Protein AF-A0AAV6YI35-F1 (afdb_monomer_lite)

Organism: Engystomops pustulosus (NCBI:txid76066)

pLDDT: mean 77.16, std 18.52, range [27.95, 93.75]

InterPro domains:
  IPR001627 Sema domain [PS51004] (1-128)
  IPR015943 WD40/YVTN repeat-like-containing domain superfamily [G3DSA:2.130.10.10] (1-123)
  IPR027231 Semaphorin [PTHR11036] (5-113)
  IPR036352 Sema domain superfamily [SSF101912] (5-126)

Radius of gyration: 16.07 Å; chains: 1; bounding box: 45×39×37 Å

Structure (mmCIF, N/CA/C/O backbone):
data_AF-A0AAV6YI35-F1
#
_entry.id   AF-A0AAV6YI35-F1
#
loop_
_atom_site.group_PDB
_atom_site.id
_atom_site.type_symbol
_atom_site.label_atom_id
_atom_site.label_alt_id
_atom_site.label_comp_id
_atom_site.label_asym_id
_atom_site.label_entity_id
_atom_site.label_seq_id
_atom_site.pdbx_PDB_ins_code
_atom_site.Cartn_x
_atom_site.Cartn_y
_atom_site.Cartn_z
_atom_site.occupancy
_atom_site.B_iso_or_equiv
_atom_site.auth_seq_id
_atom_site.auth_comp_id
_atom_site.auth_asym_id
_atom_site.auth_atom_id
_atom_site.pdbx_PDB_model_num
ATOM 1 N N . GLU A 1 1 ? -26.681 13.145 -10.074 1.00 47.66 1 GLU A N 1
ATOM 2 C CA . GLU A 1 1 ? -27.644 12.984 -8.963 1.00 47.66 1 GLU A CA 1
ATOM 3 C C . GLU A 1 1 ? -27.058 13.318 -7.586 1.00 47.66 1 GLU A C 1
ATOM 5 O O . GLU A 1 1 ? -27.588 14.221 -6.963 1.00 47.66 1 GLU A O 1
ATOM 10 N N . LEU A 1 2 ? -25.918 12.768 -7.139 1.00 45.16 2 LEU A N 1
ATOM 11 C CA . LEU A 1 2 ? -25.333 13.147 -5.827 1.00 45.16 2 LEU A CA 1
ATOM 12 C C . LEU A 1 2 ? -24.703 14.561 -5.774 1.00 45.16 2 LEU A C 1
ATOM 14 O O . LEU A 1 2 ? -24.866 15.277 -4.792 1.00 45.16 2 LEU A O 1
ATOM 18 N N . LYS A 1 3 ? -24.050 15.017 -6.857 1.00 49.91 3 LYS A N 1
ATOM 19 C CA . LYS A 1 3 ? -23.500 16.391 -6.966 1.00 49.91 3 LYS A CA 1
ATOM 20 C C . LYS A 1 3 ? -24.573 17.488 -6.918 1.00 49.91 3 LYS A C 1
ATOM 22 O O . LYS A 1 3 ? -24.289 18.594 -6.486 1.00 49.91 3 LYS A O 1
ATOM 27 N N . ALA A 1 4 ? -25.786 17.185 -7.382 1.00 54.84 4 ALA A N 1
ATOM 28 C CA . ALA A 1 4 ? -26.885 18.149 -7.468 1.00 54.84 4 ALA A CA 1
ATOM 29 C C . ALA A 1 4 ? -27.579 18.374 -6.113 1.00 54.84 4 ALA A C 1
ATOM 31 O O . ALA A 1 4 ? -28.207 19.403 -5.906 1.00 54.84 4 ALA A O 1
ATOM 32 N N . SER A 1 5 ? -27.434 17.423 -5.186 1.00 63.03 5 SER A N 1
ATOM 33 C CA . SER A 1 5 ? -28.026 17.475 -3.848 1.00 63.03 5 SER A CA 1
ATOM 34 C C . SER A 1 5 ? -27.147 18.206 -2.821 1.00 63.03 5 SER A C 1
ATOM 36 O O . SER A 1 5 ? -27.578 18.349 -1.681 1.00 63.03 5 SER A O 1
ATOM 38 N N . ASN A 1 6 ? -25.923 18.627 -3.177 1.00 55.12 6 ASN A N 1
ATOM 39 C CA . ASN A 1 6 ? -24.928 19.193 -2.247 1.00 55.12 6 ASN A CA 1
ATOM 40 C C . ASN A 1 6 ? -24.597 18.301 -1.030 1.00 55.12 6 ASN A C 1
ATOM 42 O O . ASN A 1 6 ? -24.024 18.756 -0.048 1.00 55.12 6 ASN A O 1
ATOM 46 N N . THR A 1 7 ? -24.934 17.015 -1.102 1.00 57.53 7 THR A N 1
ATOM 47 C CA . THR A 1 7 ? -24.689 16.011 -0.057 1.00 57.53 7 THR A CA 1
ATOM 48 C C . THR A 1 7 ? -23.345 15.302 -0.224 1.00 57.53 7 THR A C 1
ATOM 50 O O . THR A 1 7 ? -22.991 14.454 0.588 1.00 57.53 7 THR A O 1
ATOM 53 N N . ALA A 1 8 ? -22.582 15.643 -1.268 1.00 56.84 8 ALA A N 1
ATOM 54 C CA . ALA A 1 8 ? -21.278 15.065 -1.564 1.00 56.84 8 ALA A CA 1
ATOM 55 C C . ALA A 1 8 ? -20.184 16.142 -1.524 1.00 56.84 8 ALA A C 1
ATOM 57 O O . ALA A 1 8 ? -20.191 17.072 -2.332 1.00 56.84 8 ALA A O 1
ATOM 58 N N . HIS A 1 9 ? -19.215 15.974 -0.623 1.00 58.75 9 HIS A N 1
ATOM 59 C CA . HIS A 1 9 ? -17.989 16.768 -0.575 1.00 58.75 9 HIS A CA 1
ATOM 60 C C . HIS A 1 9 ? -16.841 15.996 -1.236 1.00 58.75 9 HIS A C 1
ATOM 62 O O . HIS A 1 9 ? -16.641 14.813 -0.969 1.00 58.75 9 HIS A O 1
ATOM 68 N N . PHE A 1 10 ? -16.093 16.660 -2.121 1.00 60.25 10 PHE A N 1
ATOM 69 C CA . PHE A 1 10 ? -14.934 16.069 -2.790 1.00 60.25 10 PHE A CA 1
ATOM 70 C C . PHE A 1 10 ? -13.677 16.331 -1.969 1.00 60.25 10 PHE A C 1
ATOM 72 O O . PHE A 1 10 ? -13.320 17.486 -1.748 1.00 60.25 10 PHE A O 1
ATOM 79 N N . LEU A 1 11 ? -12.982 15.264 -1.579 1.00 59.97 11 LEU A N 1
ATOM 80 C CA . LEU A 1 11 ? -11.620 15.365 -1.073 1.00 59.97 11 LEU A CA 1
ATOM 81 C C . LEU A 1 11 ? -10.638 15.057 -2.194 1.00 59.97 11 LEU A C 1
ATOM 83 O O . LEU A 1 11 ? -10.720 14.016 -2.845 1.00 59.97 11 LEU A O 1
ATOM 87 N N . HIS A 1 12 ? -9.704 15.979 -2.405 1.00 59.25 12 HIS A N 1
ATOM 88 C CA . HIS A 1 12 ? -8.580 15.785 -3.303 1.00 59.25 12 HIS A CA 1
ATOM 89 C C . HIS A 1 12 ? -7.325 15.661 -2.445 1.00 59.25 12 HIS A C 1
ATOM 91 O O . HIS A 1 12 ? -6.812 16.648 -1.921 1.00 59.25 12 HIS A O 1
ATOM 97 N N . PHE A 1 13 ? -6.842 14.437 -2.262 1.00 63.69 13 PHE A N 1
ATOM 98 C CA . PHE A 1 13 ? -5.541 14.237 -1.639 1.00 63.69 13 PHE A CA 1
ATOM 99 C C . PHE A 1 13 ? -4.471 14.743 -2.615 1.00 63.69 13 PHE A C 1
ATOM 101 O O . PHE A 1 13 ? -4.566 14.487 -3.817 1.00 63.69 13 PHE A O 1
ATOM 108 N N . LEU A 1 14 ? -3.462 15.475 -2.125 1.00 59.41 14 LEU A N 1
ATOM 109 C CA . LEU A 1 14 ? -2.337 16.012 -2.918 1.00 59.41 14 LEU A CA 1
ATOM 110 C C . LEU A 1 14 ? -1.360 14.912 -3.376 1.00 59.41 14 LEU A C 1
ATOM 112 O O . LEU A 1 14 ? -0.145 15.088 -3.405 1.00 59.41 14 LEU A O 1
ATOM 116 N N . LEU A 1 15 ? -1.885 13.738 -3.690 1.00 61.19 15 LEU A N 1
ATOM 117 C CA . LEU A 1 15 ? -1.121 12.643 -4.239 1.00 61.19 15 LEU A CA 1
ATOM 118 C C . LEU A 1 15 ? -1.193 12.791 -5.754 1.00 61.19 15 LEU A C 1
ATOM 120 O O . LEU A 1 15 ? -2.281 12.801 -6.328 1.00 61.19 15 LEU A O 1
ATOM 124 N N . ASN A 1 16 ? -0.039 12.870 -6.414 1.00 62.91 16 ASN A N 1
ATOM 125 C CA . ASN A 1 16 ? 0.074 12.861 -7.877 1.00 62.91 16 ASN A CA 1
ATOM 126 C C . ASN A 1 16 ? -0.265 11.472 -8.468 1.00 62.91 16 ASN A C 1
ATOM 128 O O . ASN A 1 16 ? 0.380 11.007 -9.403 1.00 62.91 16 ASN A O 1
ATOM 132 N N . THR A 1 17 ? -1.247 10.773 -7.896 1.00 63.97 17 THR A N 1
ATOM 133 C CA . THR A 1 17 ? -1.771 9.500 -8.379 1.00 63.97 17 THR A CA 1
ATOM 134 C C . THR A 1 17 ? -3.276 9.609 -8.549 1.00 63.97 17 THR A C 1
ATOM 136 O O . THR A 1 17 ? -4.010 10.007 -7.647 1.00 63.97 17 THR A O 1
ATOM 139 N N . THR A 1 18 ? -3.733 9.211 -9.726 1.00 67.69 18 THR A N 1
ATOM 140 C CA . THR A 1 18 ? -5.149 9.038 -10.052 1.00 67.69 18 THR A CA 1
ATOM 141 C C . THR A 1 18 ? -5.578 7.574 -9.957 1.00 67.69 18 THR A C 1
ATOM 143 O O . THR A 1 18 ? -6.767 7.281 -10.055 1.00 67.69 18 THR A O 1
ATOM 146 N N . ASP A 1 19 ? -4.639 6.644 -9.737 1.00 76.50 19 ASP A N 1
ATOM 147 C CA . ASP A 1 19 ? -4.893 5.204 -9.818 1.00 76.50 19 ASP A CA 1
ATOM 148 C C . ASP A 1 19 ? -5.369 4.613 -8.487 1.00 76.50 19 ASP A C 1
ATOM 150 O O . ASP A 1 19 ? -4.722 3.745 -7.907 1.00 76.50 19 ASP A O 1
ATOM 154 N N . TYR A 1 20 ? -6.494 5.104 -7.971 1.00 80.81 20 TYR A N 1
ATOM 155 C CA . TYR A 1 20 ? -7.153 4.526 -6.800 1.00 80.81 20 TYR A CA 1
ATOM 156 C C . TYR A 1 20 ? -7.908 3.264 -7.222 1.00 80.81 20 TYR A C 1
ATOM 158 O O . TYR A 1 20 ? -8.935 3.345 -7.895 1.00 80.81 20 TYR A O 1
ATOM 166 N N . ARG A 1 21 ? -7.389 2.086 -6.864 1.00 80.31 21 ARG A N 1
ATOM 167 C CA . ARG A 1 21 ? -7.906 0.804 -7.377 1.00 80.31 21 ARG A CA 1
ATOM 168 C C . ARG A 1 21 ? -8.478 -0.121 -6.323 1.00 80.31 21 ARG A C 1
ATOM 170 O O . ARG A 1 21 ? -9.308 -0.959 -6.660 1.00 80.31 21 ARG A O 1
ATOM 177 N N . ILE A 1 22 ? -8.033 -0.000 -5.077 1.00 89.44 22 ILE A N 1
ATOM 178 C CA . ILE A 1 22 ? -8.433 -0.908 -4.001 1.00 89.44 22 ILE A CA 1
ATOM 179 C C . ILE A 1 22 ? -9.122 -0.116 -2.911 1.00 89.44 22 ILE A C 1
ATOM 181 O O . ILE A 1 22 ? -8.601 0.906 -2.472 1.00 89.44 22 ILE A O 1
ATOM 185 N N . LEU A 1 23 ? -10.269 -0.618 -2.469 1.00 91.88 23 LEU A N 1
ATOM 186 C CA . LEU A 1 23 ? -11.066 -0.017 -1.420 1.00 91.88 23 LEU A CA 1
ATOM 187 C C . LEU A 1 23 ? -11.463 -1.083 -0.406 1.00 91.88 23 LEU A C 1
ATOM 189 O O . LEU A 1 23 ? -12.115 -2.061 -0.762 1.00 91.88 23 LEU A O 1
ATOM 193 N N . LEU A 1 24 ? -11.075 -0.885 0.850 1.00 92.50 24 LEU A N 1
ATOM 194 C CA . LEU A 1 24 ? -11.445 -1.756 1.958 1.00 92.50 24 LEU A CA 1
ATOM 195 C C . LEU A 1 24 ? -12.083 -0.917 3.065 1.00 92.50 24 LEU A C 1
ATOM 197 O O . LEU A 1 24 ? -11.437 -0.039 3.632 1.00 92.50 24 LEU A O 1
ATOM 201 N N . LYS A 1 25 ? -13.337 -1.220 3.395 1.00 91.62 25 LYS A N 1
ATOM 202 C CA . LYS A 1 25 ? -14.017 -0.689 4.578 1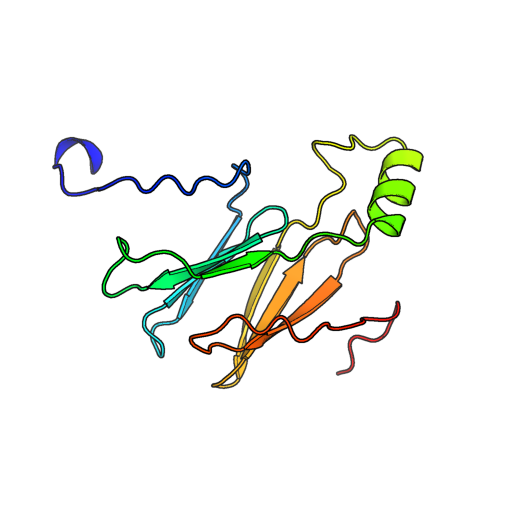.00 91.62 25 LYS A CA 1
ATOM 203 C C . LYS A 1 25 ? -13.709 -1.599 5.771 1.00 91.62 25 LYS A C 1
ATOM 205 O O . LYS A 1 25 ? -13.946 -2.800 5.696 1.00 91.62 25 LYS A O 1
ATOM 210 N N . ASP A 1 26 ? -13.177 -1.030 6.842 1.00 88.69 26 ASP A N 1
ATOM 211 C CA . ASP A 1 26 ? -12.904 -1.690 8.120 1.00 88.69 26 ASP A CA 1
ATOM 212 C C . ASP A 1 26 ? -13.856 -1.115 9.175 1.00 88.69 26 ASP A C 1
ATOM 214 O O . ASP A 1 26 ? -13.568 -0.094 9.801 1.00 88.69 26 ASP A O 1
ATOM 218 N N . GLU A 1 27 ? -15.028 -1.741 9.312 1.00 84.94 27 GLU A N 1
ATOM 219 C CA . GLU A 1 27 ? -16.092 -1.288 10.222 1.00 84.94 27 GLU A CA 1
ATOM 220 C C . GLU A 1 27 ? -15.686 -1.411 11.692 1.00 84.94 27 GLU A C 1
ATOM 222 O O . GLU A 1 27 ? -16.042 -0.559 12.495 1.00 84.94 27 GLU A O 1
ATOM 227 N N . ASP A 1 28 ? -14.871 -2.411 12.035 1.00 85.19 28 ASP A N 1
ATOM 228 C CA . ASP A 1 28 ? -14.427 -2.644 13.414 1.00 85.19 28 ASP A CA 1
ATOM 229 C C . ASP A 1 28 ? -13.553 -1.502 13.959 1.00 85.19 28 ASP A C 1
ATOM 231 O O . ASP A 1 28 ? -13.445 -1.318 15.172 1.00 85.19 28 ASP A O 1
ATOM 235 N N . HIS A 1 29 ? -12.887 -0.762 13.069 1.00 84.88 29 HIS A N 1
ATOM 236 C CA . HIS A 1 29 ? -11.931 0.288 13.422 1.00 84.88 29 HIS A CA 1
ATOM 237 C C . HIS A 1 29 ? -12.331 1.669 12.895 1.00 84.88 29 HIS A C 1
ATOM 239 O O . HIS A 1 29 ? -11.508 2.585 12.964 1.00 84.88 29 HIS A O 1
ATOM 245 N N . ASP A 1 30 ? -13.548 1.810 12.355 1.00 88.69 30 ASP A N 1
ATOM 246 C CA . ASP A 1 30 ? -14.052 3.027 11.710 1.00 88.69 30 ASP A CA 1
ATOM 247 C C . ASP A 1 30 ? -13.066 3.607 10.683 1.00 88.69 30 ASP A C 1
ATOM 249 O O . ASP A 1 30 ? -12.765 4.804 10.664 1.00 88.69 30 ASP A O 1
ATOM 253 N N . ARG A 1 31 ? -12.514 2.744 9.820 1.00 89.12 31 ARG A N 1
ATOM 254 C CA . ARG A 1 31 ? -11.504 3.143 8.833 1.00 89.12 31 ARG A CA 1
ATOM 255 C C . ARG A 1 31 ? -11.809 2.670 7.428 1.00 89.12 31 ARG A C 1
ATOM 257 O O . ARG A 1 31 ? -12.390 1.615 7.201 1.00 89.12 31 ARG A O 1
ATOM 264 N N . MET A 1 32 ? -11.346 3.448 6.462 1.00 90.94 32 MET A N 1
ATOM 265 C CA . MET A 1 32 ? -11.412 3.112 5.048 1.00 90.94 32 MET A CA 1
ATOM 266 C C . MET A 1 32 ? -10.016 3.158 4.449 1.00 90.94 32 MET A C 1
ATOM 268 O O . MET A 1 32 ? -9.348 4.191 4.461 1.00 90.94 32 MET A O 1
ATOM 272 N N . TYR A 1 33 ? -9.572 2.020 3.932 1.00 91.62 33 TYR A N 1
ATOM 273 C CA . TYR A 1 33 ? -8.269 1.875 3.312 1.00 91.62 33 TYR A CA 1
ATOM 274 C C . TYR A 1 33 ? -8.386 1.997 1.798 1.00 91.62 33 TYR A C 1
ATOM 276 O O . TYR A 1 33 ? -9.210 1.323 1.177 1.00 91.62 33 TYR A O 1
ATOM 284 N N . VAL A 1 34 ? -7.536 2.834 1.207 1.00 91.50 34 VAL A N 1
ATOM 285 C CA . VAL A 1 34 ? -7.495 3.071 -0.238 1.00 91.50 34 VAL A CA 1
ATOM 286 C C . VAL A 1 34 ? -6.109 2.730 -0.767 1.00 91.50 34 VAL A C 1
ATOM 288 O O . VAL A 1 34 ? -5.124 3.346 -0.371 1.00 91.50 34 VAL A O 1
ATOM 291 N N . GLY A 1 35 ? -6.014 1.748 -1.657 1.00 91.50 35 GLY A N 1
ATOM 292 C CA . GLY A 1 35 ? -4.775 1.398 -2.350 1.00 91.50 35 GLY A CA 1
ATOM 293 C C . GLY A 1 35 ? -4.650 2.139 -3.679 1.00 91.50 35 GLY A C 1
ATOM 294 O O . GLY A 1 35 ? -5.599 2.162 -4.468 1.00 91.50 35 GLY A O 1
ATOM 295 N N . SER A 1 36 ? -3.473 2.710 -3.931 1.00 90.81 36 SER A N 1
ATOM 296 C CA . SER A 1 36 ? -3.149 3.437 -5.163 1.00 90.81 36 SER A CA 1
ATOM 297 C C . SER A 1 36 ? -1.760 3.076 -5.705 1.00 90.81 36 SER A C 1
ATOM 299 O O . SER A 1 36 ? -1.160 2.100 -5.255 1.00 90.81 36 SER A O 1
ATOM 301 N N . LYS A 1 37 ? -1.231 3.815 -6.686 1.00 90.38 37 LYS A N 1
ATOM 302 C CA . LYS A 1 37 ? 0.175 3.677 -7.086 1.00 90.38 37 LYS A CA 1
ATOM 303 C C . LYS A 1 37 ? 1.074 4.206 -5.964 1.00 90.38 37 LYS A C 1
ATOM 305 O O . LYS A 1 37 ? 0.951 5.362 -5.595 1.00 90.38 37 LYS A O 1
ATOM 310 N N . ASP A 1 38 ? 1.953 3.362 -5.434 1.00 88.81 38 ASP A N 1
ATOM 311 C CA . ASP A 1 38 ? 2.965 3.635 -4.400 1.00 88.8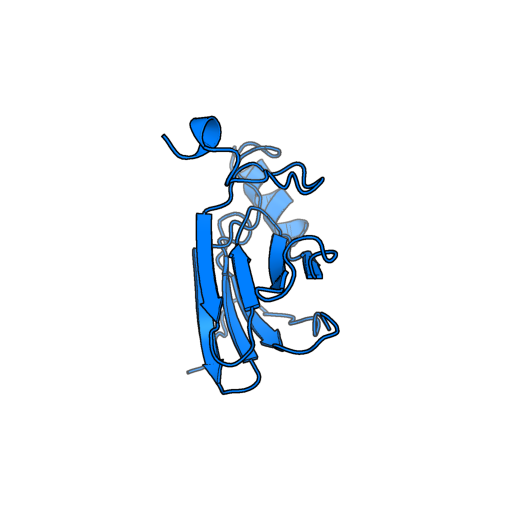1 38 ASP A CA 1
ATOM 312 C C . ASP A 1 38 ? 2.432 4.055 -3.016 1.00 88.81 38 ASP A C 1
ATOM 314 O O . ASP A 1 38 ? 3.216 4.172 -2.072 1.00 88.81 38 ASP A O 1
ATOM 318 N N . TYR A 1 39 ? 1.116 4.223 -2.846 1.00 88.88 39 TYR A N 1
ATOM 319 C CA . TYR A 1 39 ? 0.519 4.665 -1.583 1.00 88.88 39 TYR A CA 1
ATOM 320 C C . TYR A 1 39 ? -0.676 3.819 -1.146 1.00 88.88 39 TYR A C 1
ATOM 322 O O . TYR A 1 39 ? -1.503 3.395 -1.960 1.00 88.88 39 TYR A O 1
ATOM 330 N N . ILE A 1 40 ? -0.806 3.664 0.173 1.00 89.94 40 ILE A N 1
ATOM 331 C CA . ILE A 1 40 ? -2.023 3.208 0.849 1.00 89.94 40 ILE A CA 1
ATOM 332 C C . ILE A 1 40 ? -2.496 4.327 1.775 1.00 89.94 40 ILE A C 1
ATOM 334 O O . ILE A 1 40 ? -1.732 4.816 2.605 1.00 89.94 40 ILE A O 1
ATOM 338 N N . LEU A 1 41 ? -3.755 4.726 1.644 1.00 88.00 41 LEU A N 1
ATOM 339 C CA . LEU A 1 41 ? -4.398 5.718 2.499 1.00 88.00 41 LEU A CA 1
ATOM 340 C C . LEU A 1 41 ? -5.260 5.019 3.531 1.00 88.00 41 LEU A C 1
ATOM 342 O O . LEU A 1 41 ? -5.899 4.020 3.222 1.00 88.00 41 LEU A O 1
ATOM 346 N N . SER A 1 42 ? -5.295 5.563 4.738 1.00 88.44 42 SER A N 1
ATOM 347 C CA . SER A 1 42 ? -6.217 5.169 5.794 1.00 88.44 42 SER A CA 1
ATOM 348 C C . SER A 1 42 ? -7.016 6.396 6.209 1.00 88.44 42 SER A C 1
ATOM 350 O O . SER A 1 42 ? -6.491 7.290 6.874 1.00 88.44 42 SER A O 1
ATOM 352 N N . LEU A 1 43 ? -8.279 6.410 5.806 1.00 87.62 43 LEU A N 1
ATOM 353 C CA . LEU A 1 43 ? -9.259 7.455 6.068 1.00 87.62 43 LEU A CA 1
ATOM 354 C C . LEU A 1 43 ? -10.045 7.120 7.334 1.00 87.62 43 LEU A C 1
ATOM 356 O O . LEU A 1 43 ? -10.368 5.955 7.570 1.00 87.62 43 LEU A O 1
ATOM 360 N N . ASP A 1 44 ? -10.336 8.138 8.133 1.00 85.25 44 ASP A N 1
ATOM 361 C CA . ASP A 1 44 ? -11.233 8.048 9.285 1.00 85.25 44 ASP A CA 1
ATOM 362 C C . ASP A 1 44 ? -12.683 8.116 8.771 1.00 85.25 44 ASP A C 1
ATOM 364 O O . ASP A 1 44 ? -13.036 9.036 8.032 1.00 85.25 44 ASP A O 1
ATOM 368 N N . LEU A 1 45 ? -13.504 7.106 9.082 1.00 86.81 45 LEU A N 1
ATOM 369 C CA . LEU A 1 45 ? -14.903 7.058 8.644 1.00 86.81 45 LEU A CA 1
ATOM 370 C C . LEU A 1 45 ? -15.812 7.969 9.475 1.00 86.81 45 LEU A C 1
ATOM 372 O O . LEU A 1 45 ? -16.891 8.316 8.998 1.00 86.81 45 LEU A O 1
ATOM 376 N N . GLN A 1 46 ? -15.402 8.353 10.689 1.00 85.31 46 GLN A N 1
ATOM 377 C CA . GLN A 1 46 ? -16.189 9.264 11.522 1.00 85.31 46 GLN A CA 1
ATOM 378 C C . GLN A 1 46 ? -15.998 10.722 11.105 1.00 85.31 46 GLN A C 1
ATOM 380 O O . GLN A 1 46 ? -16.947 11.503 11.148 1.00 85.31 46 GLN A O 1
ATOM 385 N N . ASP A 1 47 ? -14.790 11.083 10.668 1.00 80.88 47 ASP A N 1
ATOM 386 C CA . ASP A 1 47 ? -14.500 12.405 10.115 1.00 80.88 47 ASP A CA 1
ATOM 387 C C . ASP A 1 47 ? -13.529 12.317 8.935 1.00 80.88 47 ASP A C 1
ATOM 389 O O . ASP A 1 47 ? -12.308 12.312 9.095 1.00 80.88 47 ASP A O 1
ATOM 393 N N . ILE A 1 48 ? -14.087 12.302 7.725 1.00 72.69 48 ILE A N 1
ATOM 394 C CA . ILE A 1 48 ? -13.303 12.237 6.488 1.00 72.69 48 ILE A CA 1
ATOM 395 C C . ILE A 1 48 ? -12.515 13.529 6.204 1.00 72.69 48 ILE A C 1
ATOM 397 O O . ILE A 1 48 ? -11.626 13.518 5.357 1.00 72.69 48 ILE A O 1
ATOM 401 N N . ASN A 1 49 ? -12.808 14.638 6.900 1.00 73.25 49 ASN A N 1
ATOM 402 C CA . ASN A 1 49 ? -12.037 15.882 6.774 1.00 73.25 49 ASN A CA 1
ATOM 403 C C . ASN A 1 49 ? -10.725 15.827 7.558 1.00 73.25 49 ASN A C 1
ATOM 405 O O . ASN A 1 49 ? -9.841 16.662 7.352 1.00 73.25 49 ASN A O 1
ATOM 409 N N . ARG A 1 50 ? -10.591 14.855 8.464 1.00 80.19 50 ARG A N 1
ATOM 410 C CA . ARG A 1 50 ? -9.350 14.606 9.178 1.00 80.19 50 ARG A CA 1
ATOM 411 C C . ARG A 1 50 ? -8.261 14.193 8.194 1.00 80.19 50 ARG A C 1
ATOM 413 O O . ARG A 1 50 ? -8.507 13.439 7.254 1.00 80.19 50 ARG A O 1
ATOM 420 N N . GLU A 1 51 ? -7.034 14.648 8.445 1.00 78.44 51 GLU A N 1
ATOM 421 C CA . GLU A 1 51 ? -5.902 14.266 7.606 1.00 78.44 51 GLU A CA 1
ATOM 422 C C . GLU A 1 51 ? -5.769 12.735 7.515 1.00 78.44 51 GLU A C 1
ATOM 424 O O . GLU A 1 51 ? -5.742 12.046 8.546 1.00 78.44 51 GLU A O 1
ATOM 429 N N . PRO A 1 52 ? -5.682 12.189 6.289 1.00 82.44 52 PRO A N 1
ATOM 430 C CA . PRO A 1 52 ? -5.527 10.762 6.085 1.00 82.44 52 PRO A CA 1
ATOM 431 C C . PRO A 1 52 ? -4.169 10.302 6.606 1.00 82.44 52 PRO A C 1
ATOM 433 O O . PRO A 1 52 ? -3.154 10.987 6.465 1.00 82.44 52 PRO A O 1
ATOM 436 N N . LEU A 1 53 ? -4.109 9.075 7.112 1.00 84.00 53 LEU A N 1
ATOM 437 C CA . LEU A 1 53 ? -2.821 8.433 7.330 1.00 84.00 53 LEU A CA 1
ATOM 438 C C . LEU A 1 53 ? -2.301 7.911 5.985 1.00 84.00 53 LEU A C 1
ATOM 440 O O . LEU A 1 53 ? -2.891 7.004 5.397 1.00 84.00 53 LEU A O 1
ATOM 444 N N . ILE A 1 54 ? -1.199 8.491 5.507 1.00 84.69 54 ILE A N 1
ATOM 445 C CA . ILE A 1 54 ? -0.578 8.144 4.225 1.00 84.69 54 ILE A CA 1
ATOM 446 C C . ILE A 1 54 ? 0.583 7.179 4.462 1.00 84.69 54 ILE A C 1
ATOM 448 O O . ILE A 1 54 ? 1.554 7.500 5.145 1.00 84.69 54 ILE A O 1
ATOM 452 N N . ILE A 1 55 ? 0.494 5.996 3.864 1.00 87.00 55 ILE A N 1
ATOM 453 C CA . ILE A 1 55 ? 1.542 4.979 3.885 1.00 87.00 55 ILE A CA 1
ATOM 454 C C . ILE A 1 55 ? 2.215 4.982 2.517 1.00 87.00 55 ILE A C 1
ATOM 456 O O . ILE A 1 55 ? 1.647 4.495 1.541 1.00 87.00 55 ILE A O 1
ATOM 460 N N . HIS A 1 56 ? 3.428 5.527 2.449 1.00 87.69 56 HIS A N 1
ATOM 461 C CA . HIS A 1 56 ? 4.260 5.461 1.251 1.00 87.69 56 HIS A CA 1
ATOM 462 C C . HIS A 1 56 ? 4.956 4.096 1.178 1.00 87.69 56 HIS A C 1
ATOM 464 O O . HIS A 1 56 ? 5.770 3.755 2.039 1.00 87.69 56 HIS A O 1
ATOM 470 N N . TRP A 1 57 ? 4.616 3.308 0.162 1.00 90.12 57 TRP A N 1
ATOM 471 C CA . TRP A 1 57 ? 5.137 1.964 -0.071 1.00 90.12 57 TRP A CA 1
ATOM 472 C C . TRP A 1 57 ? 5.507 1.766 -1.554 1.00 90.12 57 TRP A C 1
ATOM 474 O O . TRP A 1 57 ? 4.846 1.001 -2.263 1.00 90.12 57 TRP A O 1
ATOM 484 N N . PRO A 1 58 ? 6.557 2.452 -2.041 1.00 90.06 58 PRO A N 1
ATOM 485 C CA . PRO A 1 58 ? 6.985 2.363 -3.431 1.00 90.06 58 PRO A CA 1
ATOM 486 C C . PRO A 1 58 ? 7.745 1.062 -3.722 1.00 90.06 58 PRO A C 1
ATOM 488 O O . PRO A 1 58 ? 8.200 0.352 -2.816 1.00 90.06 58 PRO A O 1
ATOM 491 N N . ALA A 1 59 ? 7.934 0.763 -5.008 1.00 90.31 59 ALA A N 1
ATOM 492 C CA . ALA A 1 59 ? 8.862 -0.281 -5.435 1.00 90.31 59 ALA A CA 1
ATOM 493 C C . ALA A 1 59 ? 10.316 0.090 -5.071 1.00 90.31 59 ALA A C 1
ATOM 495 O O . ALA A 1 59 ? 10.674 1.261 -4.951 1.00 90.31 59 ALA A O 1
ATOM 496 N N . LYS A 1 60 ? 11.186 -0.912 -4.887 1.00 89.94 60 LYS A N 1
ATOM 497 C CA . LYS A 1 60 ? 12.619 -0.665 -4.641 1.00 89.94 60 LYS A CA 1
ATOM 498 C C . LYS A 1 60 ? 13.261 -0.071 -5.894 1.00 89.94 60 LYS A C 1
ATOM 500 O O . LYS A 1 60 ? 13.014 -0.598 -6.972 1.00 89.94 60 LYS A O 1
ATOM 505 N N . GLN A 1 61 ? 14.163 0.902 -5.739 1.00 90.50 61 GLN A N 1
ATOM 506 C CA . GLN A 1 61 ? 14.818 1.571 -6.874 1.00 90.50 61 GLN A CA 1
ATOM 507 C C . GLN A 1 61 ? 15.428 0.585 -7.878 1.00 90.50 61 GLN A C 1
ATOM 509 O O . GLN A 1 61 ? 15.116 0.655 -9.055 1.00 90.50 61 GLN A O 1
ATOM 514 N N . GLN A 1 62 ? 16.154 -0.429 -7.399 1.00 91.94 62 GLN A N 1
ATOM 515 C CA . GLN A 1 62 ? 16.709 -1.481 -8.257 1.00 91.94 62 GLN A CA 1
ATOM 516 C C . GLN A 1 62 ? 15.652 -2.147 -9.163 1.00 91.94 62 GLN A C 1
ATOM 518 O O . GLN A 1 62 ? 15.917 -2.428 -10.325 1.00 91.94 62 GLN A O 1
ATOM 523 N N . ARG A 1 63 ? 14.441 -2.399 -8.646 1.00 90.62 63 ARG A N 1
ATOM 524 C CA . ARG A 1 63 ? 13.346 -2.991 -9.433 1.00 90.62 63 ARG A CA 1
ATOM 525 C C . ARG A 1 63 ? 12.754 -2.005 -10.429 1.00 90.62 63 ARG A C 1
ATOM 527 O O . ARG A 1 63 ? 12.342 -2.421 -11.504 1.00 90.62 63 ARG A O 1
ATOM 534 N N . ILE A 1 64 ? 12.713 -0.724 -10.076 1.00 91.25 64 ILE A N 1
ATOM 535 C CA . ILE A 1 64 ? 12.300 0.339 -10.995 1.00 91.25 64 ILE A CA 1
ATOM 536 C C . ILE A 1 64 ? 13.293 0.404 -12.159 1.00 91.25 64 ILE A C 1
ATOM 538 O O . ILE A 1 64 ? 12.869 0.371 -13.309 1.00 91.25 64 ILE A O 1
ATOM 542 N N . ASP A 1 65 ? 14.593 0.393 -11.868 1.00 92.62 65 ASP A N 1
ATOM 543 C CA . ASP A 1 65 ? 15.648 0.433 -12.883 1.00 92.62 65 ASP A CA 1
ATOM 544 C C . ASP A 1 65 ? 15.567 -0.793 -13.813 1.00 92.62 65 ASP A C 1
ATOM 546 O O . ASP A 1 65 ? 15.552 -0.647 -15.032 1.00 92.62 65 ASP A O 1
ATOM 550 N N . GLU A 1 66 ? 15.418 -2.002 -13.255 1.00 92.19 66 GLU A N 1
ATOM 551 C CA . GLU A 1 66 ? 15.217 -3.245 -14.023 1.00 92.19 66 GLU A CA 1
ATOM 552 C C . GLU A 1 66 ? 13.948 -3.199 -14.900 1.00 92.19 66 GLU A C 1
ATOM 554 O O . GLU A 1 66 ? 13.959 -3.648 -16.050 1.00 92.19 66 GLU A O 1
ATOM 559 N N . CYS A 1 67 ? 12.854 -2.635 -14.380 1.00 91.25 67 CYS A N 1
ATOM 560 C CA . CYS A 1 67 ? 11.607 -2.449 -15.120 1.00 91.25 67 CYS A CA 1
ATOM 561 C C . CYS A 1 67 ? 11.802 -1.509 -16.318 1.00 91.25 67 CYS A C 1
ATOM 563 O O . CYS A 1 67 ? 11.420 -1.855 -17.436 1.00 91.25 67 CYS A O 1
ATOM 565 N N . VAL A 1 68 ? 12.454 -0.362 -16.112 1.00 92.81 68 VAL A N 1
ATOM 566 C CA . VAL A 1 68 ? 12.729 0.614 -17.178 1.00 92.81 68 VAL A CA 1
ATOM 567 C C . VAL A 1 68 ? 13.655 0.020 -18.240 1.00 92.81 68 VAL A C 1
ATOM 569 O O . VAL A 1 68 ? 13.385 0.146 -19.432 1.00 92.81 68 VAL A O 1
ATOM 572 N N . LEU A 1 69 ? 14.700 -0.706 -17.828 1.00 92.00 69 LEU A N 1
ATOM 573 C CA . LEU A 1 69 ? 15.609 -1.408 -18.743 1.00 92.00 69 LEU A CA 1
ATOM 574 C C . LEU A 1 69 ? 14.900 -2.475 -19.592 1.00 92.00 69 LEU A C 1
ATOM 576 O O . LEU A 1 69 ? 15.350 -2.781 -20.692 1.00 92.00 69 LEU A O 1
ATOM 580 N N . SER A 1 70 ? 13.770 -3.004 -19.117 1.00 89.38 70 SER A N 1
ATOM 581 C CA . SER A 1 70 ? 12.922 -3.941 -19.865 1.00 89.38 70 SER A CA 1
ATOM 582 C C . SER A 1 70 ? 12.029 -3.253 -20.914 1.00 89.38 70 SER A C 1
ATOM 584 O O . SER A 1 70 ? 11.196 -3.912 -21.535 1.00 89.38 70 SER A O 1
ATOM 586 N N . GLY A 1 71 ? 12.186 -1.940 -21.121 1.00 87.44 71 GLY A N 1
ATOM 587 C CA . GLY A 1 71 ? 11.454 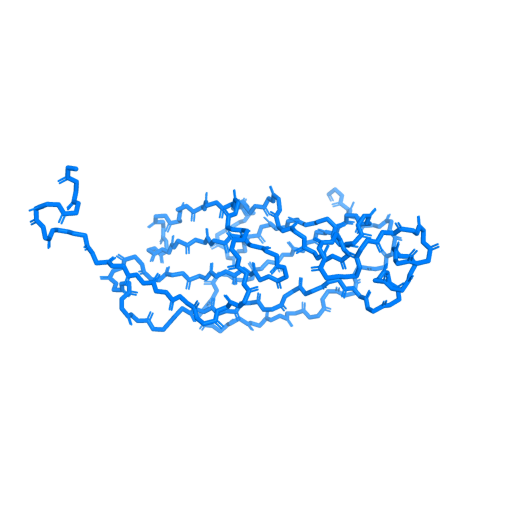-1.157 -22.120 1.00 87.44 71 GLY A CA 1
ATOM 588 C C . GLY A 1 71 ? 10.108 -0.611 -21.638 1.00 87.44 71 GLY A C 1
ATOM 589 O O . GLY A 1 71 ? 9.241 -0.336 -22.463 1.00 87.44 71 GLY A O 1
ATOM 590 N N . LYS A 1 72 ? 9.908 -0.495 -20.320 1.00 87.31 72 LYS A N 1
ATOM 591 C CA . LYS A 1 72 ? 8.676 0.024 -19.705 1.00 87.31 72 LYS A CA 1
ATOM 592 C C . LYS A 1 72 ? 8.784 1.503 -19.348 1.00 87.31 72 LYS A C 1
ATOM 594 O O . LYS A 1 72 ? 9.859 1.992 -19.001 1.00 87.31 72 LYS A O 1
ATOM 599 N N . ASP A 1 73 ? 7.652 2.203 -19.364 1.00 82.94 73 ASP A N 1
ATOM 600 C CA . ASP A 1 73 ? 7.617 3.635 -19.064 1.00 82.94 73 ASP A CA 1
ATOM 601 C C . ASP A 1 73 ? 7.859 3.908 -17.572 1.00 82.94 73 ASP A C 1
ATOM 603 O O . ASP A 1 73 ? 7.068 3.514 -16.705 1.00 82.94 73 ASP A O 1
ATOM 607 N N . MET A 1 74 ? 8.916 4.671 -17.272 1.00 75.56 74 MET A N 1
ATOM 608 C CA . MET A 1 74 ? 9.321 5.031 -15.904 1.00 75.56 74 MET A CA 1
ATOM 609 C C . MET A 1 74 ? 8.190 5.700 -15.109 1.00 75.56 74 MET A C 1
ATOM 611 O O . MET A 1 74 ? 7.945 5.369 -13.948 1.00 75.56 74 MET A O 1
ATOM 615 N N . ASN A 1 75 ? 7.462 6.622 -15.742 1.00 71.00 75 ASN A N 1
ATOM 616 C CA . ASN A 1 75 ? 6.426 7.406 -15.068 1.00 71.00 75 ASN A CA 1
ATOM 617 C C . ASN A 1 75 ? 5.104 6.637 -14.921 1.00 71.00 75 ASN A C 1
ATOM 619 O O . ASN A 1 75 ? 4.358 6.869 -13.964 1.00 71.00 75 ASN A O 1
ATOM 623 N N . GLY A 1 76 ? 4.811 5.718 -15.843 1.00 77.00 76 GLY A N 1
ATOM 624 C CA . GLY A 1 76 ? 3.504 5.073 -15.958 1.00 77.00 76 GLY A CA 1
ATOM 625 C C . GLY A 1 76 ? 3.434 3.672 -15.362 1.00 77.00 76 GLY A C 1
ATOM 626 O O . GLY A 1 76 ? 2.450 3.352 -14.707 1.00 77.00 76 GLY A O 1
ATOM 627 N N . GLU A 1 77 ? 4.460 2.842 -15.551 1.00 81.62 77 GLU A N 1
ATOM 628 C CA . GLU A 1 77 ? 4.339 1.389 -15.365 1.00 81.62 77 GLU A CA 1
ATOM 629 C C . GLU A 1 77 ? 5.253 0.829 -14.264 1.00 81.62 77 GLU A C 1
ATOM 631 O O . GLU A 1 77 ? 4.906 -0.158 -13.611 1.00 81.62 77 GLU A O 1
ATOM 636 N N . CYS A 1 78 ? 6.386 1.477 -13.983 1.00 89.56 78 CYS A N 1
ATOM 637 C CA . CYS A 1 78 ? 7.400 0.966 -13.052 1.00 89.56 78 CYS A CA 1
ATOM 638 C C . CYS A 1 78 ? 7.163 1.332 -11.574 1.00 89.56 78 CYS A C 1
ATOM 640 O O . CYS A 1 78 ? 8.104 1.594 -10.833 1.00 89.56 78 CYS A O 1
ATOM 642 N N . GLY A 1 79 ? 5.905 1.334 -11.125 1.00 90.44 79 GLY A N 1
ATOM 643 C CA . GLY A 1 79 ? 5.526 1.606 -9.731 1.00 90.44 79 GLY A CA 1
ATOM 644 C C . GLY A 1 79 ? 5.032 0.375 -8.968 1.00 90.44 79 GLY A C 1
ATOM 645 O O . GLY A 1 79 ? 4.837 -0.715 -9.521 1.00 90.44 79 GLY A O 1
ATOM 646 N N . ASN A 1 80 ? 4.780 0.553 -7.675 1.00 90.75 80 ASN A N 1
ATOM 647 C CA . ASN A 1 80 ? 4.063 -0.419 -6.863 1.00 90.75 80 ASN A CA 1
ATOM 648 C C . ASN A 1 80 ? 2.562 -0.116 -6.864 1.00 90.75 80 ASN A C 1
ATOM 650 O O . ASN A 1 80 ? 2.065 0.675 -6.072 1.00 90.75 80 ASN A O 1
ATOM 654 N N . PHE A 1 81 ? 1.813 -0.773 -7.739 1.00 92.06 81 PHE A N 1
ATOM 655 C CA . PHE A 1 81 ? 0.361 -0.656 -7.768 1.00 92.06 81 PHE A CA 1
ATOM 656 C C . PHE A 1 81 ? -0.243 -1.589 -6.735 1.00 92.06 81 PHE A C 1
ATOM 658 O O . PHE A 1 81 ? -0.104 -2.807 -6.858 1.00 92.06 81 PHE A O 1
ATOM 665 N N . ILE A 1 82 ? -0.927 -1.040 -5.736 1.00 92.56 82 ILE A N 1
ATOM 666 C CA . ILE A 1 82 ? -1.596 -1.851 -4.719 1.00 92.56 82 ILE A CA 1
ATOM 667 C C . ILE A 1 82 ? -2.783 -2.584 -5.349 1.00 92.56 82 ILE A C 1
ATOM 669 O O . ILE A 1 82 ? -3.616 -1.982 -6.023 1.00 92.56 82 ILE A O 1
ATOM 673 N N . ARG A 1 83 ? -2.841 -3.905 -5.152 1.00 92.88 83 ARG A N 1
ATOM 674 C CA . ARG A 1 83 ? -3.850 -4.800 -5.751 1.00 92.88 83 ARG A CA 1
ATOM 675 C C . ARG A 1 83 ? -4.654 -5.594 -4.730 1.00 92.88 83 ARG A C 1
ATOM 677 O O . ARG A 1 83 ? -5.686 -6.148 -5.085 1.00 92.88 83 ARG A O 1
ATOM 684 N N . LEU A 1 84 ? -4.195 -5.653 -3.485 1.00 93.12 84 LEU A N 1
ATOM 685 C CA . LEU A 1 84 ? -4.877 -6.359 -2.409 1.00 93.12 84 LEU A CA 1
ATOM 686 C C . LEU A 1 84 ? -4.659 -5.611 -1.101 1.00 93.12 84 LEU A C 1
ATOM 688 O O . LEU A 1 84 ? -3.527 -5.255 -0.778 1.00 93.12 84 LEU A O 1
ATOM 692 N N . ILE A 1 85 ? -5.736 -5.423 -0.348 1.00 93.75 85 ILE A N 1
ATOM 693 C CA . ILE A 1 85 ? -5.712 -5.056 1.065 1.00 93.75 85 ILE A CA 1
ATOM 694 C C . ILE A 1 85 ? -6.816 -5.881 1.713 1.00 93.75 85 ILE A C 1
ATOM 696 O O . ILE A 1 85 ? -7.969 -5.790 1.296 1.00 93.75 85 ILE A O 1
ATOM 700 N N . GLN A 1 86 ? -6.473 -6.694 2.705 1.00 92.94 86 GLN A N 1
ATOM 701 C CA . GLN A 1 86 ? -7.452 -7.493 3.432 1.00 92.94 86 GLN A CA 1
ATOM 702 C C . GLN A 1 86 ? -7.122 -7.581 4.924 1.00 92.94 86 GLN A C 1
ATOM 704 O O . GLN A 1 86 ? -5.950 -7.514 5.307 1.00 92.94 86 GLN A O 1
ATOM 709 N N . PRO A 1 87 ? -8.133 -7.767 5.783 1.00 91.56 87 PRO A N 1
ATOM 710 C CA . PRO A 1 87 ? -7.936 -8.158 7.172 1.00 91.56 87 PRO A CA 1
ATOM 711 C C . PRO A 1 87 ? -7.055 -9.408 7.294 1.00 91.56 87 PRO A C 1
ATOM 713 O O . PRO A 1 87 ? -7.373 -10.441 6.715 1.00 91.56 87 PRO A O 1
ATOM 716 N N . TRP A 1 88 ? -5.961 -9.334 8.061 1.00 87.94 88 TRP A N 1
ATOM 717 C CA . TRP A 1 88 ? -5.173 -10.525 8.418 1.00 87.94 88 TRP A CA 1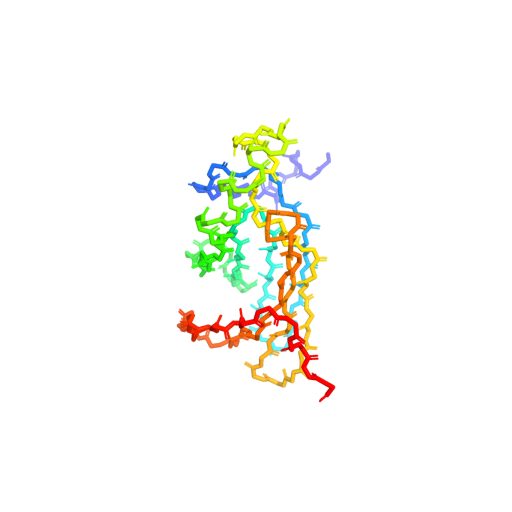
ATOM 718 C C . TRP A 1 88 ? -5.538 -11.032 9.810 1.00 87.94 88 TRP A C 1
ATOM 720 O O . TRP A 1 88 ? -5.835 -12.201 10.023 1.00 87.94 88 TRP A O 1
ATOM 730 N N . ASN A 1 89 ? -5.525 -10.119 10.775 1.00 88.19 89 ASN A N 1
ATOM 731 C CA . ASN A 1 89 ? -5.956 -10.358 12.144 1.00 88.19 89 ASN A CA 1
ATOM 732 C C . ASN A 1 89 ? -6.532 -9.053 12.718 1.00 88.19 89 ASN A C 1
ATOM 734 O O . ASN A 1 89 ? -6.619 -8.047 12.009 1.00 88.19 89 ASN A O 1
ATOM 738 N N . ARG A 1 90 ? -6.906 -9.044 14.004 1.00 86.00 90 ARG A N 1
ATOM 739 C CA . ARG A 1 90 ? -7.494 -7.854 14.649 1.00 86.00 90 ARG A CA 1
ATOM 740 C C . ARG A 1 90 ? -6.574 -6.626 14.633 1.00 86.00 90 ARG A C 1
ATOM 742 O O . ARG A 1 90 ? -7.067 -5.520 14.758 1.00 86.00 90 ARG A O 1
ATOM 749 N N . THR A 1 91 ? -5.259 -6.795 14.486 1.00 84.06 91 THR A N 1
ATOM 750 C CA . THR A 1 91 ? -4.274 -5.704 14.610 1.00 84.06 91 THR A CA 1
ATOM 751 C C . THR A 1 91 ? -3.551 -5.364 13.308 1.00 84.06 91 THR A C 1
ATOM 753 O O . THR A 1 91 ? -2.927 -4.309 13.219 1.00 84.06 91 THR A O 1
ATOM 756 N N . HIS A 1 92 ? -3.633 -6.222 12.291 1.00 88.00 92 HIS A N 1
ATOM 757 C CA . HIS A 1 92 ? -2.899 -6.106 11.038 1.00 88.00 92 HIS A CA 1
ATOM 758 C C . HIS A 1 92 ? -3.800 -6.326 9.825 1.00 88.00 92 HIS A C 1
ATOM 760 O O . HIS A 1 92 ? -4.769 -7.094 9.845 1.00 88.00 92 HIS A O 1
ATOM 766 N N . LEU A 1 93 ? -3.427 -5.658 8.746 1.00 90.44 93 LEU A N 1
ATOM 767 C CA . LEU A 1 93 ? -3.882 -5.908 7.391 1.00 90.44 93 LEU A CA 1
ATOM 768 C C . LEU A 1 93 ? -2.785 -6.641 6.632 1.00 90.44 93 LEU A C 1
ATOM 770 O O . LEU A 1 93 ? -1.602 -6.415 6.878 1.00 90.44 93 LEU A O 1
ATOM 774 N N . TYR A 1 94 ? -3.181 -7.472 5.684 1.00 92.19 94 TYR A N 1
ATOM 775 C CA . TYR A 1 94 ? -2.302 -8.016 4.665 1.00 92.19 94 TYR A CA 1
ATOM 776 C C . TYR A 1 94 ? -2.503 -7.233 3.371 1.00 92.19 94 TYR A C 1
ATOM 778 O O . TYR A 1 94 ? -3.634 -7.102 2.898 1.00 92.19 94 TYR A O 1
ATOM 786 N N . ALA A 1 95 ? -1.420 -6.703 2.809 1.00 92.69 95 ALA A N 1
ATOM 787 C CA . ALA A 1 95 ? -1.459 -5.913 1.587 1.00 92.69 95 ALA A CA 1
ATOM 788 C C . ALA A 1 95 ? -0.454 -6.434 0.561 1.00 92.69 95 ALA A C 1
ATOM 790 O O . ALA A 1 95 ? 0.662 -6.803 0.921 1.00 92.69 95 ALA A O 1
ATOM 791 N N . CYS A 1 96 ? -0.832 -6.415 -0.716 1.00 93.56 96 CYS A N 1
ATOM 792 C CA . CYS A 1 96 ? 0.048 -6.767 -1.826 1.00 93.56 96 CYS A CA 1
ATOM 793 C C . CYS A 1 96 ? -0.035 -5.737 -2.950 1.00 93.56 96 CYS A C 1
ATOM 795 O O . CYS A 1 96 ? -1.100 -5.177 -3.234 1.00 93.56 96 CYS A O 1
ATOM 797 N N . GLY A 1 97 ? 1.088 -5.538 -3.630 1.00 92.94 97 GLY A N 1
ATOM 798 C CA . GLY A 1 97 ? 1.181 -4.700 -4.814 1.00 92.94 97 GLY A CA 1
ATOM 799 C C . GLY A 1 97 ? 2.124 -5.277 -5.865 1.00 92.94 97 GLY A C 1
ATOM 800 O O . GLY A 1 97 ? 2.792 -6.288 -5.646 1.00 92.94 97 GLY A O 1
ATOM 801 N N . THR A 1 98 ? 2.142 -4.656 -7.041 1.00 91.31 98 THR A N 1
ATOM 802 C CA . THR A 1 98 ? 2.890 -5.145 -8.209 1.00 91.31 98 THR A CA 1
ATOM 803 C C . THR A 1 98 ? 4.401 -4.985 -8.093 1.00 91.31 98 THR A C 1
ATOM 805 O O . THR A 1 98 ? 5.111 -5.658 -8.831 1.00 91.31 98 THR A O 1
ATOM 808 N N . GLY A 1 99 ? 4.896 -4.089 -7.230 1.00 90.75 99 GLY A N 1
ATOM 809 C CA . GLY A 1 99 ? 6.324 -3.870 -6.982 1.00 90.75 99 GLY A CA 1
ATOM 810 C C . GLY A 1 99 ? 7.189 -3.693 -8.238 1.00 90.75 99 GLY A C 1
ATOM 811 O O . GLY A 1 99 ? 8.252 -4.303 -8.307 1.00 90.75 99 GLY A O 1
ATOM 812 N N . ALA A 1 100 ? 6.737 -2.903 -9.225 1.00 91.25 100 ALA A N 1
ATOM 813 C CA . ALA A 1 100 ? 7.368 -2.750 -10.545 1.00 91.25 100 ALA A CA 1
ATOM 814 C C . ALA A 1 100 ? 7.559 -4.094 -11.283 1.00 91.25 100 ALA A C 1
ATOM 816 O O . ALA A 1 100 ? 8.676 -4.529 -11.544 1.00 91.25 100 ALA A O 1
ATOM 817 N N . TYR A 1 101 ? 6.447 -4.778 -11.583 1.00 86.81 101 TYR A N 1
ATOM 818 C CA . TYR A 1 101 ? 6.394 -6.124 -12.192 1.00 86.81 101 TYR A CA 1
ATOM 819 C C . TYR A 1 101 ? 7.054 -7.252 -11.381 1.00 86.81 101 TYR A C 1
ATOM 821 O O . TYR A 1 101 ? 7.179 -8.375 -11.864 1.00 86.81 101 TYR A O 1
ATOM 829 N N . ASN A 1 102 ? 7.398 -6.996 -10.122 1.00 88.12 102 ASN A N 1
ATOM 830 C CA . ASN A 1 102 ? 7.861 -7.993 -9.171 1.00 88.12 102 ASN A CA 1
ATOM 831 C C . ASN A 1 102 ? 6.985 -7.928 -7.904 1.00 88.12 102 ASN A C 1
ATOM 833 O O . ASN A 1 102 ? 7.294 -7.142 -7.002 1.00 88.12 102 ASN A O 1
ATOM 837 N N . PRO A 1 103 ? 5.902 -8.730 -7.823 1.00 91.19 103 PRO A N 1
ATOM 838 C CA . PRO A 1 103 ? 4.910 -8.633 -6.759 1.00 91.19 103 PRO A CA 1
ATOM 839 C C . PRO A 1 103 ? 5.512 -8.720 -5.356 1.00 91.19 103 PRO A C 1
ATOM 841 O O . PRO A 1 103 ? 6.378 -9.551 -5.074 1.00 91.19 103 PRO A O 1
ATOM 844 N N . VAL A 1 104 ? 5.022 -7.865 -4.462 1.00 89.12 104 VAL A N 1
ATOM 845 C CA . VAL A 1 104 ? 5.445 -7.801 -3.060 1.00 89.12 104 VAL A CA 1
ATOM 846 C C . VAL A 1 104 ? 4.231 -7.739 -2.149 1.00 89.12 104 VAL A C 1
ATOM 848 O O . VAL A 1 104 ? 3.225 -7.116 -2.485 1.00 89.12 104 VAL A O 1
ATOM 851 N N . CYS A 1 105 ? 4.341 -8.364 -0.980 1.00 91.69 105 CYS A N 1
ATOM 852 C CA . CYS A 1 105 ? 3.308 -8.358 0.047 1.00 91.69 105 CYS A CA 1
ATOM 853 C C . CYS A 1 105 ? 3.902 -7.965 1.400 1.00 91.69 105 CYS A C 1
ATOM 855 O O . CYS A 1 105 ? 5.085 -8.190 1.655 1.00 91.69 105 CYS A O 1
ATOM 857 N N . 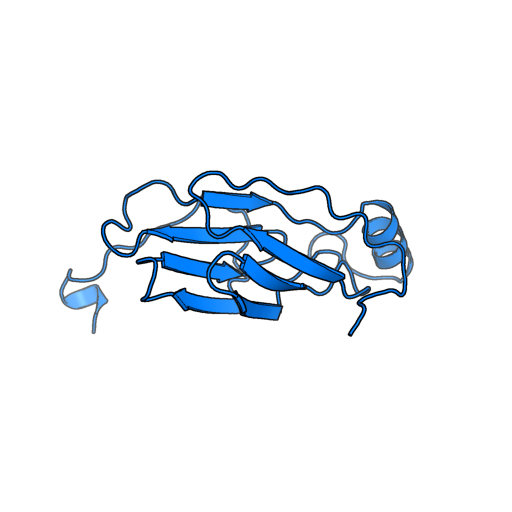THR A 1 106 ? 3.085 -7.372 2.264 1.00 87.56 106 THR A N 1
ATOM 858 C CA . THR A 1 106 ? 3.485 -6.937 3.603 1.00 87.56 106 THR A CA 1
ATOM 859 C C . THR A 1 106 ? 2.306 -6.958 4.575 1.00 87.56 106 THR A C 1
ATOM 861 O O . THR A 1 106 ? 1.144 -7.042 4.171 1.00 87.56 106 THR A O 1
ATOM 864 N N . TYR A 1 107 ? 2.618 -6.847 5.865 1.00 89.44 107 TYR A N 1
ATOM 865 C CA . TYR A 1 107 ? 1.639 -6.634 6.922 1.00 89.44 107 TYR A CA 1
ATOM 866 C C . TYR A 1 107 ? 1.659 -5.173 7.363 1.00 89.44 107 TYR A C 1
ATOM 868 O O . TYR A 1 107 ? 2.721 -4.600 7.601 1.00 89.44 107 TYR A O 1
ATOM 876 N N . ILE A 1 108 ? 0.481 -4.575 7.490 1.00 87.44 108 ILE A N 1
ATOM 877 C CA . ILE A 1 108 ? 0.303 -3.180 7.897 1.00 87.44 108 ILE A CA 1
ATOM 878 C C . ILE A 1 108 ? -0.414 -3.169 9.235 1.00 87.44 108 ILE A C 1
ATOM 880 O O . ILE A 1 108 ? -1.486 -3.751 9.368 1.00 87.44 108 ILE A O 1
ATOM 884 N N . ASN A 1 109 ? 0.160 -2.503 10.231 1.00 85.25 109 ASN A N 1
ATOM 885 C CA . ASN A 1 109 ? -0.490 -2.350 11.525 1.00 85.25 109 ASN A CA 1
ATOM 886 C C . ASN A 1 109 ? -1.672 -1.368 11.416 1.00 85.25 109 ASN A C 1
ATOM 888 O O . ASN A 1 109 ? -1.532 -0.287 10.844 1.00 85.25 109 ASN A O 1
ATOM 892 N N . ARG A 1 110 ? -2.823 -1.723 11.997 1.00 81.88 110 ARG A N 1
ATOM 893 C CA . ARG A 1 110 ? -4.052 -0.905 12.002 1.00 81.88 110 ARG A CA 1
ATOM 894 C C . ARG A 1 110 ? -3.978 0.325 12.926 1.00 81.88 110 ARG A C 1
ATOM 896 O O . ARG A 1 110 ? -4.933 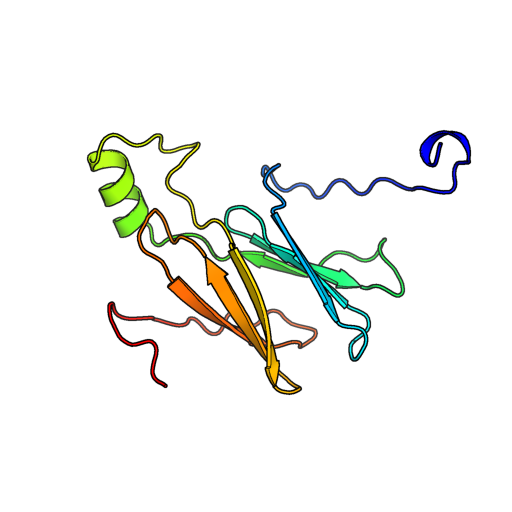1.091 13.007 1.00 81.88 110 ARG A O 1
ATOM 903 N N . GLY A 1 111 ? -2.858 0.536 13.622 1.00 68.50 111 GLY A N 1
ATOM 904 C CA . GLY A 1 111 ? -2.660 1.597 14.608 1.00 68.50 111 GLY A CA 1
ATOM 905 C C . GLY A 1 111 ? -2.748 3.040 14.082 1.00 68.50 111 GLY A C 1
ATOM 906 O O . GLY A 1 111 ? -2.768 3.326 12.884 1.00 68.50 111 GLY A O 1
ATOM 907 N N . ARG A 1 112 ? -2.781 3.998 15.022 1.00 57.25 112 ARG A N 1
ATOM 908 C CA . ARG A 1 112 ? -2.835 5.450 14.741 1.00 57.25 112 ARG A CA 1
ATOM 909 C C . ARG A 1 112 ? -1.519 6.042 14.214 1.00 57.25 112 ARG A C 1
ATOM 911 O O . ARG A 1 112 ? -1.522 7.169 13.739 1.00 57.25 112 ARG A O 1
ATOM 918 N N . LYS A 1 113 ? -0.411 5.298 14.276 1.00 50.25 113 LYS A N 1
ATOM 919 C CA . LYS A 1 113 ? 0.867 5.649 13.645 1.00 50.25 113 LYS A CA 1
ATOM 920 C C . LYS A 1 113 ? 1.170 4.594 12.589 1.00 50.25 113 LYS A C 1
ATOM 922 O O . LYS A 1 113 ? 1.297 3.424 12.943 1.00 50.25 113 LYS A O 1
ATOM 927 N N . ALA A 1 114 ? 1.305 5.000 11.326 1.00 47.72 114 ALA A N 1
ATOM 928 C CA . ALA A 1 114 ? 1.842 4.147 10.269 1.00 47.72 114 ALA A CA 1
ATOM 929 C C . ALA A 1 114 ? 3.316 3.866 10.574 1.00 47.72 114 ALA A C 1
ATOM 931 O O . ALA A 1 114 ? 4.217 4.521 10.059 1.00 47.72 114 ALA A O 1
ATOM 932 N N . GLN A 1 115 ? 3.583 2.916 11.463 1.00 44.00 115 GLN A N 1
ATOM 933 C CA . GLN A 1 115 ? 4.905 2.330 11.541 1.00 44.00 115 GLN A CA 1
ATOM 934 C C . GLN A 1 115 ? 5.009 1.379 10.360 1.00 44.00 115 GLN A C 1
ATOM 936 O O . GLN A 1 115 ? 4.550 0.239 10.406 1.00 44.00 115 GLN A O 1
ATOM 941 N N . VAL A 1 116 ? 5.593 1.894 9.280 1.00 45.78 116 VAL A N 1
ATOM 942 C CA . VAL A 1 116 ? 6.221 1.075 8.252 1.00 45.78 116 VAL A CA 1
ATOM 943 C C . VAL A 1 116 ? 7.341 0.322 8.965 1.00 45.78 116 VAL A C 1
ATOM 945 O O . VAL A 1 116 ? 8.481 0.775 9.025 1.00 45.78 116 VAL A O 1
ATOM 948 N N . LEU A 1 117 ? 7.011 -0.811 9.589 1.00 41.78 117 LEU A N 1
ATOM 949 C CA . LEU A 1 117 ? 8.006 -1.826 9.890 1.00 41.78 117 LEU A CA 1
ATOM 950 C C . LEU A 1 117 ? 8.633 -2.138 8.539 1.00 41.78 117 LEU A C 1
ATOM 952 O O . LEU A 1 117 ? 7.954 -2.636 7.645 1.00 41.78 117 LEU A O 1
ATOM 956 N N . GLY A 1 118 ? 9.882 -1.718 8.350 1.00 39.38 118 GLY A N 1
ATOM 957 C CA . GLY A 1 118 ? 10.633 -1.945 7.129 1.00 39.38 118 GLY A CA 1
ATOM 958 C C . GLY A 1 118 ? 10.726 -3.442 6.869 1.00 39.38 118 GLY A C 1
ATOM 959 O O . GLY A 1 118 ? 11.652 -4.105 7.329 1.00 39.38 118 GLY A O 1
ATOM 960 N N . VAL A 1 119 ? 9.756 -3.991 6.141 1.00 41.91 119 VAL A N 1
ATOM 961 C CA . VAL A 1 119 ? 9.766 -5.394 5.758 1.00 41.91 119 VAL A CA 1
ATOM 962 C C . VAL A 1 119 ? 10.729 -5.519 4.586 1.00 41.91 119 VAL A C 1
ATOM 964 O O . VAL A 1 119 ? 10.400 -5.277 3.424 1.00 41.91 119 VAL A O 1
ATOM 967 N N . ARG A 1 120 ? 11.966 -5.918 4.894 1.00 33.62 120 ARG A N 1
ATOM 968 C CA . ARG A 1 120 ? 12.836 -6.569 3.915 1.00 33.62 120 ARG A CA 1
ATOM 969 C C . ARG A 1 120 ? 12.203 -7.915 3.551 1.00 33.62 120 ARG A C 1
ATOM 971 O O . ARG A 1 120 ? 12.583 -8.943 4.095 1.00 33.62 120 ARG A O 1
ATOM 978 N N . CYS A 1 121 ? 11.292 -7.931 2.581 1.00 40.44 121 CYS A N 1
ATOM 979 C CA . CYS A 1 121 ? 11.082 -9.141 1.794 1.00 40.44 121 CYS A CA 1
ATOM 980 C C . CYS A 1 121 ? 12.310 -9.305 0.892 1.00 40.44 121 CYS A C 1
ATOM 982 O O . CYS A 1 121 ? 12.503 -8.579 -0.092 1.00 40.44 121 CYS A O 1
ATOM 984 N N . SER A 1 122 ? 13.205 -10.204 1.295 1.00 32.75 122 SER A N 1
ATOM 985 C CA . SER A 1 122 ? 14.133 -10.864 0.385 1.00 32.75 122 SER A CA 1
ATOM 986 C C . SER A 1 122 ? 13.307 -11.711 -0.583 1.00 32.75 122 SER A C 1
ATOM 988 O O . SER A 1 122 ? 12.317 -12.330 -0.190 1.00 32.75 122 SER A O 1
ATOM 990 N N . ALA A 1 123 ? 13.674 -11.657 -1.862 1.00 38.31 123 ALA A N 1
ATOM 991 C CA . ALA A 1 123 ? 13.005 -12.373 -2.939 1.00 38.31 123 ALA A CA 1
ATOM 992 C C . ALA A 1 123 ? 12.680 -13.823 -2.526 1.00 38.31 123 ALA A C 1
ATOM 994 O O . ALA A 1 123 ? 13.567 -14.557 -2.094 1.00 38.31 123 ALA A O 1
ATOM 995 N N . GLY A 1 124 ? 11.407 -14.215 -2.635 1.00 38.69 124 GLY A N 1
ATOM 996 C CA . GLY A 1 124 ? 11.009 -15.625 -2.591 1.00 38.69 124 GLY A CA 1
ATOM 997 C C . GLY A 1 124 ? 10.537 -16.221 -1.259 1.00 38.69 124 GLY A C 1
ATOM 998 O O . GLY A 1 124 ? 10.388 -17.436 -1.203 1.00 38.69 124 GLY A O 1
ATOM 999 N N . ARG A 1 125 ? 10.251 -15.452 -0.198 1.00 36.53 125 ARG A N 1
ATOM 1000 C CA . ARG A 1 125 ? 9.589 -16.017 1.002 1.00 36.53 125 ARG A CA 1
ATOM 1001 C C . ARG A 1 125 ? 8.430 -15.160 1.503 1.00 36.53 125 ARG A C 1
ATOM 1003 O O . ARG A 1 125 ? 8.585 -14.363 2.420 1.00 36.53 125 ARG A O 1
ATOM 1010 N N . CYS A 1 126 ? 7.256 -15.374 0.918 1.00 36.91 126 CYS A N 1
ATOM 1011 C CA . CYS A 1 126 ? 6.001 -15.239 1.654 1.00 36.91 126 CYS A CA 1
ATOM 1012 C C . CYS A 1 126 ? 5.729 -16.624 2.259 1.00 36.91 126 CYS A C 1
ATOM 1014 O O . CYS A 1 126 ? 5.450 -17.563 1.517 1.00 36.91 126 CYS A O 1
ATOM 1016 N N . ALA A 1 127 ? 5.947 -16.794 3.564 1.00 27.95 127 ALA A N 1
ATOM 1017 C CA . ALA A 1 127 ? 5.678 -18.064 4.238 1.00 27.95 127 ALA A CA 1
ATOM 1018 C C . ALA A 1 127 ? 4.164 -18.260 4.438 1.00 27.95 127 ALA A C 1
ATOM 1020 O O . ALA A 1 127 ? 3.443 -17.276 4.613 1.00 27.95 127 ALA A O 1
ATOM 1021 N N . ARG A 1 128 ? 3.737 -19.530 4.371 1.00 30.39 128 ARG A N 1
ATOM 1022 C CA . ARG A 1 128 ? 2.414 -20.017 4.794 1.00 30.39 128 ARG A CA 1
ATOM 1023 C C . ARG A 1 128 ? 2.149 -19.712 6.263 1.00 30.39 128 ARG A C 1
ATOM 1025 O O . ARG A 1 128 ? 3.133 -19.735 7.036 1.00 30.39 128 ARG A O 1
#

Secondary structure (DSSP, 8-state):
-TGGGT--PPP--S-S-----EEEEEGGGTEEEEE-BSEEEEEESS-TTSPPEEEE-PPPHHHHHHHHHTT--TTTTSS-BEEEEEE-SSSEEEEEE-TTTS-EEEEEE-SSS---------TT----

Sequence (128 aa):
ELKASNTAHFLHFLLNTTDYRILLKDEDHDRMYVGSKDYILSLDLQDINREPLIIHWPAKQQRIDECVLSGKDMNGECGNFIRLIQPWNRTHLYACGTGAYNPVCTYINRGRKAQVLGVRCSAGRCAR

Foldseek 3Di:
DCVVVVVDDDDDDPDPWPAFDDWDQDPVLQWIWTWTWQWIWIARNVDNVPDIDIDGHWADPVLLVVLVVVVDDSVPQQIWGKDDWADPDPFWIKTWTCSRVQIDIDIFGPDPHGPPPPDPPDPDDPDD